Protein AF-A0A9Q3DIC1-F1 (afdb_monomer)

Solvent-accessible surface area (backbone atoms only — not comparable to full-atom values): 8023 Å² total; per-residue (Å²): 132,56,73,64,57,53,53,52,49,51,52,51,51,48,52,66,76,67,50,76,78,66,44,81,87,58,80,92,50,56,36,36,37,38,53,46,45,62,85,65,30,32,39,37,38,38,27,35,70,43,77,52,98,90,38,85,41,75,42,43,51,47,76,52,72,48,73,56,48,84,80,56,60,74,47,54,68,57,55,39,38,41,50,32,51,51,51,48,51,67,73,40,35,92,72,48,66,95,39,59,68,45,81,46,63,96,54,67,49,54,62,45,53,71,73,50,88,80,58,54,76,67,52,44,55,47,35,54,65,56,49,72,73,70,82,116

Foldseek 3Di:
DDPVVVVVVVVVVCCVVVPDDADDDDQAFAWEWEWAFDLFKTKIWIWTFDQDPNDTDIGTNDIDMDTDDPVRSPDDRLVRRLVSVLVCCVVCVVVQPVGHYDYDDPHCSNVVLLVDPDDDPVSVVSNVSVVNRVPD

Mean predicted aligned error: 5.24 Å

Nearest PDB structures (foldseek):
  8r0s-assembly1_A  TM=8.639E-01  e=2.640E-08  Cauliflower mosaic virus
  4ol8-assembly2_F  TM=6.981E-01  e=1.251E-05  Saccharomyces cerevisiae
  3idh-assembly1_A  TM=5.932E-01  e=1.589E-02  Homo sapiens
  3vey-assembly1_A  TM=5.907E-01  e=2.163E-02  Homo sapiens
  3qic-assembly1_A  TM=5.596E-01  e=1.405E-02  Homo sapiens

InterPro domains:
  IPR041373 Reverse transcriptase, RNase H-like domain [PF17917] (28-133)
  IPR043502 DNA/RNA polymerase superfamily [SSF56672] (2-134)

Sequence (136 aa):
MTQERIKAYEKIRKALTEAPLLLMPYWSSPFKLYIDACGDGLGEALHQVQIIDQEPTEGPICYILRQIKPTEARYGSSKMRCLCLVWALEKLHYYIDGSVFEVITDCNAVKSILNMNKPNRNMLRWKIAIQEYREK

Radius of gyration: 16.99 Å; Cα contacts (8 Å, |Δi|>4): 174; chains: 1; bounding box: 36×52×37 Å

Structure (mmCIF, N/CA/C/O backbone):
data_AF-A0A9Q3DIC1-F1
#
_entry.id   AF-A0A9Q3DIC1-F1
#
loop_
_atom_site.group_PDB
_atom_site.id
_atom_site.type_symbol
_atom_site.label_atom_id
_atom_site.label_alt_id
_atom_site.label_comp_id
_atom_site.label_asym_id
_atom_site.label_entity_id
_atom_site.label_seq_id
_atom_site.pdbx_PDB_ins_code
_atom_site.Cartn_x
_atom_site.Cartn_y
_atom_site.Cartn_z
_atom_site.occupancy
_atom_site.B_iso_or_equiv
_atom_site.auth_seq_id
_atom_site.auth_comp_id
_atom_site.auth_asym_id
_atom_site.auth_atom_id
_atom_site.pdbx_PDB_model_num
ATOM 1 N N . MET A 1 1 ? -1.889 32.877 10.053 1.00 59.50 1 MET A N 1
ATOM 2 C CA . MET A 1 1 ? -1.616 31.493 9.595 1.00 59.50 1 MET A CA 1
ATOM 3 C C . MET A 1 1 ? -0.697 30.862 10.636 1.00 59.50 1 MET A C 1
ATOM 5 O O . MET A 1 1 ? 0.294 31.495 10.962 1.00 59.50 1 MET A O 1
ATOM 9 N N . THR A 1 2 ? -1.056 29.738 11.265 1.00 92.50 2 THR A N 1
ATOM 10 C CA . THR A 1 2 ? -0.240 29.160 12.357 1.00 92.50 2 THR A CA 1
ATOM 11 C C . THR A 1 2 ? 1.057 28.547 11.818 1.00 92.50 2 THR A C 1
ATOM 13 O O . THR A 1 2 ? 1.089 28.087 10.675 1.00 92.50 2 THR A O 1
ATOM 16 N N . GLN A 1 3 ? 2.117 28.510 12.637 1.00 92.62 3 GLN A N 1
ATOM 17 C CA . GLN A 1 3 ? 3.428 27.949 12.264 1.00 92.62 3 GLN A CA 1
ATOM 18 C C . GLN A 1 3 ? 3.307 26.513 11.720 1.00 92.62 3 GLN A C 1
ATOM 20 O O . GLN A 1 3 ? 3.971 26.141 10.755 1.00 92.62 3 GLN A O 1
ATOM 25 N N . GLU A 1 4 ? 2.419 25.711 12.311 1.00 92.00 4 GLU A N 1
ATOM 26 C CA . GLU A 1 4 ? 2.144 24.330 11.898 1.00 92.00 4 GLU A CA 1
ATOM 27 C C . GLU A 1 4 ? 1.534 24.243 10.498 1.00 92.00 4 GLU A C 1
ATOM 29 O O . GLU A 1 4 ? 1.939 23.401 9.700 1.00 92.00 4 GLU A O 1
ATOM 34 N N . ARG A 1 5 ? 0.612 25.153 10.155 1.00 91.56 5 ARG A N 1
ATOM 35 C CA . ARG A 1 5 ? -0.010 25.196 8.823 1.00 91.56 5 ARG A CA 1
ATOM 36 C C . ARG A 1 5 ? 1.006 25.542 7.742 1.00 91.56 5 ARG A C 1
ATOM 38 O O . ARG A 1 5 ? 0.937 24.979 6.656 1.00 91.56 5 ARG A O 1
ATOM 45 N N . ILE A 1 6 ? 1.951 26.432 8.047 1.00 95.00 6 ILE A N 1
ATOM 46 C CA . ILE A 1 6 ? 3.038 26.787 7.125 1.00 95.00 6 ILE A CA 1
ATOM 47 C C . ILE A 1 6 ? 3.960 25.580 6.920 1.00 95.00 6 ILE A C 1
ATOM 49 O O . ILE A 1 6 ? 4.249 25.225 5.782 1.00 95.00 6 ILE A O 1
ATOM 53 N N . LYS A 1 7 ? 4.347 24.880 7.996 1.00 94.94 7 LYS A N 1
ATOM 54 C CA . LYS A 1 7 ? 5.153 23.649 7.893 1.00 94.94 7 LYS A CA 1
ATOM 55 C C . LYS A 1 7 ? 4.455 22.557 7.078 1.00 94.94 7 LYS A C 1
ATOM 57 O O . LYS A 1 7 ? 5.095 21.923 6.245 1.00 94.94 7 LYS A O 1
ATOM 62 N N . ALA A 1 8 ? 3.158 22.340 7.298 1.00 91.81 8 ALA A N 1
ATOM 63 C CA . ALA A 1 8 ? 2.380 21.362 6.541 1.00 91.81 8 ALA A CA 1
ATOM 64 C C . ALA A 1 8 ? 2.288 21.733 5.052 1.00 91.81 8 ALA A C 1
ATOM 66 O O . ALA A 1 8 ? 2.492 20.874 4.197 1.00 91.81 8 ALA A O 1
ATOM 67 N N . TYR A 1 9 ? 2.050 23.013 4.748 1.00 92.88 9 TYR A N 1
ATOM 68 C CA . TYR A 1 9 ? 2.037 23.526 3.378 1.00 92.88 9 TYR A CA 1
ATOM 69 C C . TYR A 1 9 ? 3.379 23.304 2.674 1.00 92.88 9 TYR A C 1
ATOM 71 O O . TYR A 1 9 ? 3.411 22.736 1.587 1.00 92.88 9 TYR A O 1
ATOM 79 N N . GLU A 1 10 ? 4.489 23.671 3.316 1.00 94.88 10 GLU A N 1
ATOM 80 C CA . GLU A 1 10 ? 5.831 23.483 2.755 1.00 94.88 10 GLU A CA 1
ATOM 81 C C . GLU A 1 10 ? 6.173 21.999 2.557 1.00 94.88 10 GLU A C 1
ATOM 83 O O . GLU A 1 10 ? 6.760 21.635 1.539 1.00 94.88 10 GLU A O 1
ATOM 88 N N . LYS A 1 11 ? 5.743 21.116 3.471 1.00 92.44 11 LYS A N 1
ATOM 89 C CA . LYS A 1 11 ? 5.921 19.663 3.319 1.00 92.44 11 LYS A CA 1
ATOM 90 C C . LYS A 1 11 ? 5.188 19.127 2.088 1.00 92.44 11 LYS A C 1
ATOM 92 O O . LYS A 1 11 ? 5.768 18.351 1.334 1.00 92.44 11 LYS A O 1
ATOM 97 N N . ILE A 1 12 ? 3.939 19.546 1.876 1.00 88.94 12 ILE A N 1
ATOM 98 C CA . ILE A 1 12 ? 3.151 19.144 0.702 1.00 88.94 12 ILE A CA 1
ATOM 99 C C . ILE A 1 12 ? 3.768 19.721 -0.570 1.00 88.94 12 ILE A C 1
ATOM 101 O O . ILE A 1 12 ? 3.936 18.991 -1.542 1.00 88.94 12 ILE A O 1
ATOM 105 N N . ARG A 1 13 ? 4.160 21.002 -0.555 1.00 92.56 13 ARG A N 1
ATOM 106 C CA . ARG A 1 13 ? 4.821 21.647 -1.695 1.00 92.56 13 ARG A CA 1
ATOM 107 C C . ARG A 1 13 ? 6.061 20.863 -2.107 1.00 92.56 13 ARG A C 1
ATOM 109 O O . ARG A 1 13 ? 6.178 20.507 -3.272 1.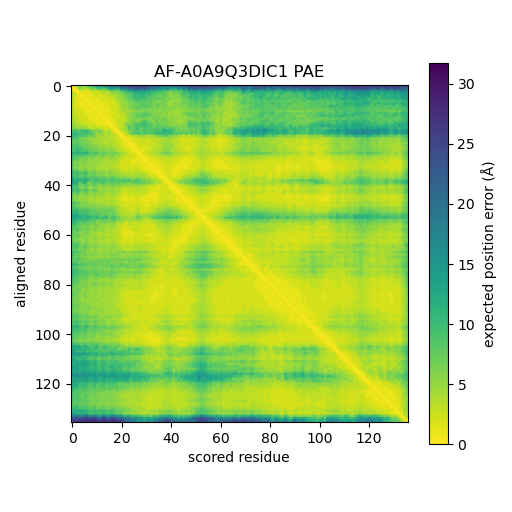00 92.56 13 ARG A O 1
ATOM 116 N N . LYS A 1 14 ? 6.929 20.546 -1.142 1.00 93.12 14 LYS A N 1
ATOM 117 C CA . LYS A 1 14 ? 8.147 19.767 -1.369 1.00 93.12 14 LYS A CA 1
ATOM 118 C C . LYS A 1 14 ? 7.837 18.383 -1.942 1.00 93.12 14 LYS A C 1
ATOM 120 O O . LYS A 1 14 ? 8.419 18.005 -2.949 1.00 93.12 14 LYS A O 1
ATOM 125 N N . ALA A 1 15 ? 6.881 17.665 -1.351 1.00 88.12 15 ALA A N 1
ATOM 126 C CA . ALA A 1 15 ? 6.479 16.343 -1.826 1.00 88.12 15 ALA A CA 1
ATOM 127 C C . ALA A 1 15 ? 5.934 16.361 -3.265 1.00 88.12 15 ALA A C 1
ATOM 129 O O . ALA A 1 15 ? 6.172 15.416 -4.001 1.00 88.12 15 ALA A O 1
ATOM 130 N N . LEU A 1 16 ? 5.231 17.425 -3.672 1.00 83.50 16 LEU A N 1
ATOM 131 C CA . LEU A 1 16 ? 4.716 17.576 -5.037 1.00 83.50 16 LEU A CA 1
ATOM 132 C C . LEU A 1 16 ? 5.804 17.964 -6.045 1.00 83.50 16 LEU A C 1
ATOM 134 O O . LEU A 1 16 ? 5.755 17.519 -7.186 1.00 83.50 16 LEU A O 1
ATOM 138 N N . THR A 1 17 ? 6.773 18.792 -5.646 1.00 89.06 17 THR A N 1
ATOM 139 C CA . THR A 1 17 ? 7.863 19.229 -6.537 1.00 89.06 17 THR A CA 1
ATOM 140 C C . THR A 1 17 ? 8.972 18.194 -6.684 1.00 89.06 17 THR A C 1
ATOM 142 O O . THR A 1 17 ? 9.662 18.186 -7.695 1.00 89.06 17 THR A O 1
ATOM 145 N N . GLU A 1 18 ? 9.153 17.340 -5.678 1.00 88.56 18 GLU A N 1
ATOM 146 C CA . GLU A 1 18 ? 10.170 16.280 -5.643 1.00 88.56 18 GLU A CA 1
ATOM 147 C C . GLU A 1 18 ? 9.550 14.886 -5.823 1.00 88.56 18 GLU A C 1
ATOM 149 O O . GLU A 1 18 ? 10.192 13.877 -5.530 1.00 88.56 18 GLU A O 1
ATOM 154 N N . ALA A 1 19 ? 8.288 14.815 -6.261 1.00 81.12 19 ALA A N 1
ATOM 155 C CA . ALA A 1 19 ? 7.606 13.547 -6.468 1.00 81.12 19 ALA A CA 1
ATOM 156 C C . ALA A 1 19 ? 8.376 12.696 -7.494 1.00 81.12 19 ALA A C 1
ATOM 158 O O . ALA A 1 19 ? 8.743 13.210 -8.557 1.00 81.12 19 ALA A O 1
ATOM 159 N N . PRO A 1 20 ? 8.614 11.401 -7.215 1.00 80.00 20 PRO A N 1
ATOM 160 C CA . PRO A 1 20 ? 9.207 10.512 -8.202 1.00 80.00 20 PRO A CA 1
ATOM 161 C C . PRO A 1 20 ? 8.285 10.393 -9.420 1.00 80.00 20 PRO A C 1
ATOM 163 O O . PRO A 1 20 ? 7.059 10.468 -9.299 1.00 80.00 20 PRO A O 1
ATOM 166 N N . LEU A 1 21 ? 8.876 10.183 -10.597 1.00 86.81 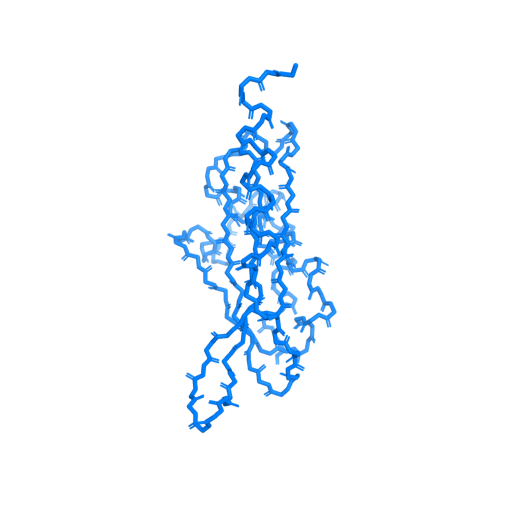21 LEU A N 1
ATOM 167 C CA . LEU A 1 21 ? 8.107 9.875 -11.800 1.00 86.81 21 LEU A CA 1
ATOM 168 C C . LEU A 1 21 ? 7.331 8.573 -11.584 1.00 86.81 21 LEU A C 1
ATOM 170 O O . LEU A 1 21 ? 7.902 7.562 -11.175 1.00 86.81 21 LEU A O 1
ATOM 174 N N . LEU A 1 22 ? 6.029 8.617 -11.862 1.00 92.38 22 LEU A N 1
ATOM 175 C CA . LEU A 1 22 ? 5.191 7.428 -11.831 1.00 92.38 22 LEU A CA 1
ATOM 176 C C . LEU A 1 22 ? 5.430 6.596 -13.089 1.00 92.38 22 LEU A C 1
ATOM 178 O O . LEU A 1 22 ? 5.482 7.128 -14.201 1.00 92.38 22 LEU A O 1
ATOM 182 N N . LEU A 1 23 ? 5.542 5.287 -12.906 1.00 92.88 23 LEU A N 1
ATOM 183 C CA . LEU A 1 23 ? 5.651 4.324 -13.988 1.00 92.88 23 LEU A CA 1
ATOM 184 C C . LEU A 1 23 ? 4.267 3.983 -14.543 1.00 92.88 23 LEU A C 1
ATOM 186 O O . LEU A 1 23 ? 3.282 3.875 -13.811 1.00 92.88 23 LEU A O 1
ATOM 190 N N . MET A 1 24 ? 4.204 3.762 -15.854 1.00 93.56 24 MET A N 1
ATOM 191 C CA . MET A 1 24 ? 3.021 3.195 -16.495 1.00 93.56 24 MET A CA 1
ATOM 192 C C . MET A 1 24 ? 2.930 1.700 -16.145 1.00 93.56 24 MET A C 1
ATOM 194 O O . MET A 1 24 ? 3.949 1.012 -16.220 1.00 93.56 24 MET A O 1
ATOM 198 N N . PRO A 1 25 ? 1.755 1.170 -15.767 1.00 94.12 25 PRO A N 1
ATOM 199 C CA . PRO A 1 25 ? 1.618 -0.238 -15.405 1.00 94.12 25 PRO A CA 1
ATOM 200 C C . PRO A 1 25 ? 1.832 -1.160 -16.615 1.00 94.12 25 PRO A C 1
ATOM 202 O O . PRO A 1 25 ? 1.229 -0.961 -17.671 1.00 94.12 25 PRO A O 1
ATOM 205 N N . TYR A 1 26 ? 2.625 -2.218 -16.435 1.00 93.50 26 TYR A N 1
ATOM 206 C CA . TYR A 1 26 ? 2.685 -3.352 -17.359 1.00 93.50 26 TYR A CA 1
ATOM 207 C C . TYR A 1 26 ? 1.873 -4.521 -16.808 1.00 93.50 26 TYR A C 1
ATOM 209 O O . TYR A 1 26 ? 2.280 -5.178 -15.856 1.00 93.50 26 TYR A O 1
ATOM 217 N N . TRP A 1 27 ? 0.743 -4.814 -17.440 1.00 91.19 27 TRP A N 1
ATOM 218 C CA . TRP A 1 27 ? -0.218 -5.831 -16.992 1.00 91.19 27 TRP A CA 1
ATOM 219 C C . TRP A 1 27 ? 0.323 -7.268 -16.984 1.00 91.19 27 TRP A C 1
ATOM 221 O O . TRP A 1 27 ? -0.201 -8.124 -16.285 1.00 91.19 27 TRP A O 1
ATOM 231 N N . SER A 1 28 ? 1.380 -7.543 -17.750 1.00 90.38 28 SER A N 1
ATOM 232 C CA . SER A 1 28 ? 2.037 -8.855 -17.800 1.00 90.38 28 SER A CA 1
ATOM 233 C C . SER A 1 28 ? 3.028 -9.097 -16.659 1.00 90.38 28 SER A C 1
ATOM 235 O O . SER A 1 28 ? 3.541 -10.206 -16.528 1.00 90.38 28 SER A O 1
ATOM 237 N N . SER A 1 29 ? 3.349 -8.066 -15.877 1.00 91.62 29 SER A N 1
ATOM 238 C CA . SER A 1 29 ? 4.368 -8.118 -14.829 1.00 91.62 29 SER A CA 1
ATOM 239 C C . SER A 1 29 ? 3.721 -8.024 -13.447 1.00 91.62 29 SER A C 1
ATOM 241 O O . SER A 1 29 ? 2.739 -7.300 -13.280 1.00 91.62 29 SER A O 1
ATOM 243 N N . PRO A 1 30 ? 4.268 -8.704 -12.426 1.00 94.44 30 PRO A N 1
ATOM 244 C CA . PRO A 1 30 ? 3.667 -8.698 -11.103 1.00 94.44 30 PRO A CA 1
ATOM 245 C C . PRO A 1 30 ? 3.770 -7.323 -10.435 1.00 94.44 30 PRO A C 1
ATOM 247 O O . PRO A 1 30 ? 4.783 -6.628 -10.566 1.00 94.44 30 PRO A O 1
ATOM 250 N N . PHE A 1 31 ? 2.740 -6.945 -9.683 1.00 96.44 31 PHE A N 1
ATOM 251 C CA . PHE A 1 31 ? 2.750 -5.734 -8.863 1.00 96.44 31 PHE A CA 1
ATOM 252 C C . PHE A 1 31 ? 3.289 -5.999 -7.453 1.00 96.44 31 PHE A C 1
ATOM 254 O O . PHE A 1 31 ? 3.237 -7.113 -6.932 1.00 96.44 31 PHE A O 1
ATOM 261 N N . LYS A 1 32 ? 3.761 -4.943 -6.797 1.00 97.00 32 LYS A N 1
ATOM 262 C CA . LYS A 1 32 ? 4.109 -4.922 -5.375 1.00 97.00 32 LYS A CA 1
ATOM 263 C C . LYS A 1 32 ? 3.229 -3.900 -4.673 1.00 97.00 32 LYS A C 1
ATOM 265 O O . LYS A 1 32 ? 3.311 -2.710 -4.958 1.00 97.00 32 LYS A O 1
ATOM 270 N N . LEU A 1 33 ? 2.376 -4.359 -3.770 1.00 96.56 33 LEU A N 1
ATOM 271 C CA . LEU A 1 33 ? 1.489 -3.513 -2.987 1.00 96.56 33 LEU A CA 1
ATOM 272 C C . LEU A 1 33 ? 2.078 -3.312 -1.590 1.00 96.56 33 LEU A C 1
ATOM 274 O O . LEU A 1 33 ? 1.978 -4.190 -0.732 1.00 96.56 33 LEU A O 1
ATOM 278 N N . TYR A 1 34 ? 2.670 -2.146 -1.356 1.00 96.44 34 TYR A N 1
ATOM 279 C CA . TYR A 1 34 ? 3.097 -1.724 -0.027 1.00 96.44 34 TYR A CA 1
ATOM 280 C C . TYR A 1 34 ? 1.907 -1.165 0.732 1.00 96.44 34 TYR A C 1
ATOM 282 O O . TYR A 1 34 ? 1.196 -0.305 0.213 1.00 96.44 34 TYR A O 1
ATOM 290 N N . ILE A 1 35 ? 1.717 -1.627 1.964 1.00 95.25 35 ILE A N 1
ATOM 291 C CA . ILE A 1 35 ? 0.644 -1.151 2.836 1.00 95.25 35 ILE A CA 1
ATOM 292 C C . ILE A 1 35 ? 1.201 -0.714 4.189 1.00 95.25 35 ILE A C 1
ATOM 294 O O . ILE A 1 35 ? 2.017 -1.416 4.795 1.00 95.25 35 ILE A O 1
ATOM 298 N N . ASP A 1 36 ? 0.710 0.415 4.689 1.00 93.56 36 ASP A N 1
ATOM 299 C CA . ASP A 1 36 ? 0.962 0.876 6.048 1.00 93.56 36 ASP A CA 1
ATOM 300 C C . ASP A 1 36 ? -0.269 1.574 6.644 1.00 93.56 36 ASP A C 1
ATOM 302 O O . ASP A 1 36 ? -1.067 2.226 5.968 1.00 93.56 36 ASP A O 1
ATOM 306 N N . ALA A 1 37 ? -0.433 1.426 7.953 1.00 92.75 37 ALA A N 1
ATOM 307 C CA . ALA A 1 37 ? -1.515 2.048 8.692 1.00 92.75 37 ALA A CA 1
ATOM 308 C C . ALA A 1 37 ? -1.022 2.554 10.043 1.00 92.75 37 ALA A C 1
ATOM 310 O O . ALA A 1 37 ? -0.480 1.797 10.859 1.00 92.75 37 ALA A O 1
ATOM 311 N N . CYS A 1 38 ? -1.309 3.823 10.311 1.00 89.75 38 CYS A N 1
ATOM 312 C CA . CYS A 1 38 ? -1.046 4.475 11.587 1.00 89.75 38 CYS A CA 1
ATOM 313 C C . CYS A 1 38 ? -2.363 4.888 12.263 1.00 89.75 38 CYS A C 1
ATOM 315 O O . CYS A 1 38 ? -3.432 4.480 11.832 1.00 89.75 38 CYS A O 1
ATOM 317 N N . GLY A 1 39 ? -2.308 5.655 13.356 1.00 86.69 39 GLY A N 1
ATOM 318 C CA . GLY A 1 39 ? -3.519 6.142 14.033 1.00 86.69 39 GLY A CA 1
ATOM 319 C C . GLY A 1 39 ? -4.290 7.209 13.245 1.00 86.69 39 GLY A C 1
ATOM 320 O O . GLY A 1 39 ? -5.487 7.380 13.465 1.00 86.69 39 GLY A O 1
ATOM 321 N N . ASP A 1 40 ? -3.623 7.883 12.306 1.00 87.06 40 ASP A N 1
ATOM 322 C CA . ASP A 1 40 ? -4.174 9.032 11.579 1.00 87.06 40 ASP A CA 1
ATOM 323 C C . ASP A 1 40 ? -4.683 8.667 10.176 1.00 87.06 40 ASP A C 1
ATOM 325 O O . ASP A 1 40 ? -5.601 9.301 9.642 1.00 87.06 40 ASP A O 1
ATOM 329 N N . GLY A 1 41 ? -4.097 7.640 9.558 1.00 92.44 41 GLY A N 1
ATOM 330 C CA . GLY A 1 41 ? -4.316 7.332 8.152 1.00 92.44 41 GLY A CA 1
ATOM 331 C C . GLY A 1 41 ? -3.963 5.903 7.761 1.00 92.44 41 GLY A C 1
ATOM 332 O O . GLY A 1 41 ? -3.207 5.207 8.440 1.00 92.44 41 GLY A O 1
ATOM 333 N N . LEU A 1 42 ? -4.534 5.497 6.632 1.00 94.62 42 LEU A N 1
ATOM 334 C CA . LEU A 1 42 ? -4.148 4.322 5.858 1.00 94.62 42 LEU A CA 1
ATOM 335 C C . LEU A 1 42 ? -3.405 4.829 4.622 1.00 94.62 42 LEU A C 1
ATOM 337 O O . LEU A 1 42 ? -3.841 5.826 4.030 1.00 94.62 42 LEU A O 1
ATOM 341 N N . GLY A 1 43 ? -2.302 4.186 4.262 1.00 94.25 43 GLY A N 1
ATOM 342 C CA . GLY A 1 43 ? -1.509 4.566 3.104 1.00 94.25 43 GLY A CA 1
ATOM 343 C C . GLY A 1 43 ? -0.944 3.353 2.389 1.00 94.25 43 GLY A C 1
ATOM 344 O O . GLY A 1 43 ? -0.472 2.404 3.014 1.00 94.25 43 GLY A O 1
ATOM 345 N N . GLU A 1 44 ? -0.974 3.409 1.065 1.00 95.50 44 GLU A N 1
ATOM 346 C CA . GLU A 1 44 ? -0.518 2.335 0.206 1.00 95.50 44 GLU A CA 1
ATOM 347 C C . GLU A 1 44 ? 0.196 2.881 -1.023 1.00 95.50 44 GLU A C 1
ATOM 349 O O . GLU A 1 44 ? -0.133 3.942 -1.567 1.00 95.50 44 GLU A O 1
ATOM 354 N N . ALA A 1 45 ? 1.175 2.110 -1.478 1.00 95.69 45 ALA A N 1
ATOM 355 C CA . ALA A 1 45 ? 1.915 2.381 -2.693 1.00 95.69 45 ALA A CA 1
ATOM 356 C C . ALA A 1 45 ? 1.904 1.132 -3.571 1.00 95.69 45 ALA A C 1
ATOM 358 O O . ALA A 1 45 ? 2.352 0.059 -3.160 1.00 95.69 45 ALA A O 1
ATOM 359 N N . LEU A 1 46 ? 1.379 1.277 -4.783 1.00 96.81 46 LEU A N 1
ATOM 360 C CA . LEU A 1 46 ? 1.440 0.251 -5.809 1.00 96.81 46 LEU A CA 1
ATOM 361 C C . LEU A 1 46 ? 2.700 0.478 -6.630 1.00 96.81 46 LEU A C 1
ATOM 363 O O . LEU A 1 46 ? 2.858 1.526 -7.253 1.00 96.81 46 LEU A O 1
ATOM 367 N N . HIS A 1 47 ? 3.597 -0.491 -6.606 1.00 97.00 47 HIS A N 1
ATOM 368 C CA . HIS A 1 47 ? 4.883 -0.475 -7.280 1.00 97.00 47 HIS A CA 1
ATOM 369 C C . HIS A 1 47 ? 4.962 -1.612 -8.294 1.00 97.00 47 HIS A C 1
ATOM 371 O O . HIS A 1 47 ? 4.205 -2.585 -8.239 1.00 97.00 47 HIS A O 1
ATOM 377 N N . GLN A 1 48 ? 5.922 -1.513 -9.203 1.00 96.19 48 GLN A N 1
ATOM 378 C CA . GLN A 1 48 ? 6.270 -2.592 -10.113 1.00 96.19 48 GLN A CA 1
ATOM 379 C C . GLN A 1 48 ? 7.760 -2.541 -10.436 1.00 96.19 48 GLN A C 1
ATOM 381 O O . GLN A 1 48 ? 8.362 -1.470 -10.480 1.00 96.19 48 GLN A O 1
ATOM 386 N N . VAL A 1 49 ? 8.350 -3.715 -10.653 1.00 95.88 49 VAL A N 1
ATOM 387 C CA . VAL A 1 49 ? 9.720 -3.833 -11.159 1.00 95.88 49 VAL A CA 1
ATOM 388 C C . VAL A 1 49 ? 9.663 -3.830 -12.682 1.00 95.88 49 VAL A C 1
ATOM 390 O O . VAL A 1 49 ? 8.985 -4.669 -13.277 1.00 95.88 49 VAL A O 1
ATOM 393 N N . GLN A 1 50 ? 10.352 -2.881 -13.307 1.00 93.94 50 GLN A N 1
ATOM 394 C CA . GLN A 1 50 ? 10.418 -2.715 -14.758 1.00 93.94 50 GLN A CA 1
ATOM 395 C C . GLN A 1 50 ? 11.877 -2.582 -15.199 1.00 93.94 50 GLN A C 1
ATOM 397 O O . GLN A 1 50 ? 12.726 -2.156 -14.421 1.00 93.94 50 GLN A O 1
ATOM 402 N N . ILE A 1 51 ? 12.179 -2.948 -16.445 1.00 93.12 51 ILE A N 1
ATOM 403 C CA . ILE A 1 51 ? 13.504 -2.703 -17.020 1.00 93.12 51 ILE A CA 1
ATOM 404 C C . ILE A 1 51 ? 13.545 -1.260 -17.520 1.00 93.12 51 ILE A C 1
ATOM 406 O O . ILE A 1 51 ? 12.840 -0.913 -18.467 1.00 93.12 51 ILE A O 1
ATOM 410 N N . ILE A 1 52 ? 14.369 -0.437 -16.881 1.00 89.69 52 ILE A N 1
ATOM 411 C CA . ILE A 1 52 ? 14.624 0.957 -17.256 1.00 89.69 52 ILE A CA 1
ATOM 412 C C . ILE A 1 52 ? 16.126 1.060 -17.495 1.00 89.69 52 ILE A C 1
ATOM 414 O O . ILE A 1 52 ? 16.905 0.606 -16.665 1.00 89.69 52 ILE A O 1
ATOM 418 N N . ASP A 1 53 ? 16.532 1.575 -18.655 1.00 91.12 53 ASP A N 1
ATOM 419 C CA . ASP A 1 53 ? 17.948 1.686 -19.037 1.00 91.12 53 ASP A CA 1
ATOM 420 C C . ASP A 1 53 ? 18.738 0.367 -18.893 1.00 91.12 53 ASP A C 1
ATOM 422 O O . ASP A 1 53 ? 19.903 0.358 -18.514 1.00 91.12 53 ASP A O 1
ATOM 426 N N . GLN A 1 54 ? 18.093 -0.758 -19.236 1.00 93.06 54 GLN A N 1
ATOM 427 C CA . GLN A 1 54 ? 18.624 -2.133 -19.145 1.00 93.06 54 GLN A CA 1
ATOM 428 C C . GLN A 1 54 ? 18.801 -2.689 -17.720 1.00 93.06 54 GLN A C 1
ATOM 430 O O . GLN A 1 54 ? 19.245 -3.824 -17.571 1.00 93.06 54 GLN A O 1
ATOM 435 N N . GLU A 1 55 ? 18.362 -1.965 -16.690 1.00 93.94 55 GLU A N 1
ATOM 436 C CA . GLU A 1 55 ? 18.453 -2.380 -15.287 1.00 93.94 55 GLU A CA 1
ATOM 437 C C . GLU A 1 55 ? 17.057 -2.609 -14.673 1.00 93.94 55 GLU A C 1
ATOM 439 O O . GLU A 1 55 ? 16.116 -1.848 -1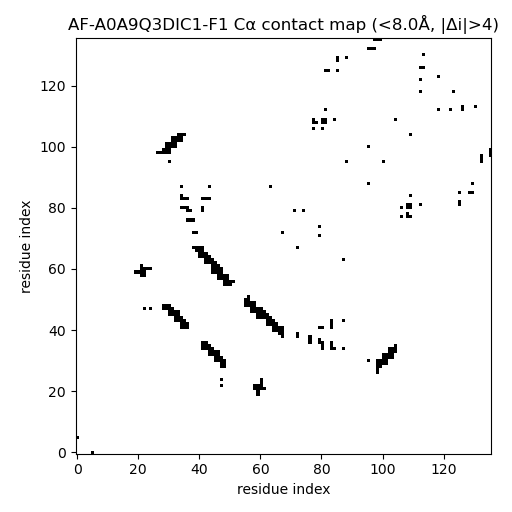4.940 1.00 93.94 55 GLU A O 1
ATOM 444 N N . PRO A 1 56 ? 16.874 -3.642 -13.827 1.00 94.12 56 PRO A N 1
ATOM 445 C CA . PRO A 1 56 ? 15.630 -3.854 -13.101 1.00 94.12 56 PRO A CA 1
ATOM 446 C C . PRO A 1 56 ? 15.456 -2.775 -12.030 1.00 94.12 56 PRO A C 1
ATOM 448 O 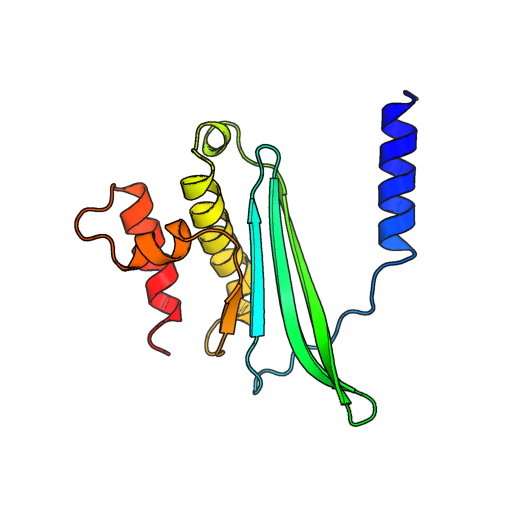O . PRO A 1 56 ? 16.111 -2.783 -10.989 1.00 94.12 56 PRO A O 1
ATOM 451 N N . THR A 1 57 ? 14.522 -1.865 -12.274 1.00 93.25 57 THR A N 1
ATOM 452 C CA . THR A 1 57 ? 14.210 -0.749 -11.385 1.00 93.25 57 THR A CA 1
ATOM 453 C C . THR A 1 57 ? 12.800 -0.9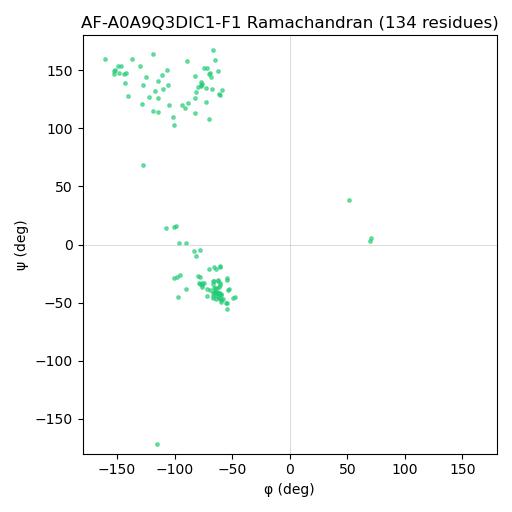12 -10.839 1.00 93.25 57 THR A C 1
ATOM 455 O O . THR A 1 57 ? 11.835 -1.069 -11.588 1.00 93.25 57 THR A O 1
ATOM 458 N N . GLU A 1 58 ? 12.664 -0.885 -9.515 1.00 94.88 58 GLU A N 1
ATOM 459 C CA . GLU A 1 58 ? 11.356 -0.791 -8.878 1.00 94.88 58 GLU A CA 1
ATOM 460 C C . GLU A 1 58 ? 10.910 0.667 -8.848 1.00 94.88 58 GLU A C 1
ATOM 462 O O . GLU A 1 58 ? 11.624 1.522 -8.324 1.00 94.88 58 GLU A O 1
ATOM 467 N N . GLY A 1 59 ? 9.720 0.946 -9.373 1.00 93.94 59 GLY A N 1
ATOM 468 C CA . GLY A 1 59 ? 9.151 2.284 -9.320 1.00 93.94 59 GLY A CA 1
ATOM 469 C C . GLY A 1 59 ? 7.667 2.296 -8.968 1.00 93.94 59 GLY A C 1
ATOM 470 O O . GLY A 1 59 ? 6.970 1.283 -9.107 1.00 93.94 59 GLY A O 1
ATOM 471 N N . PRO A 1 60 ? 7.179 3.448 -8.488 1.00 95.06 60 PRO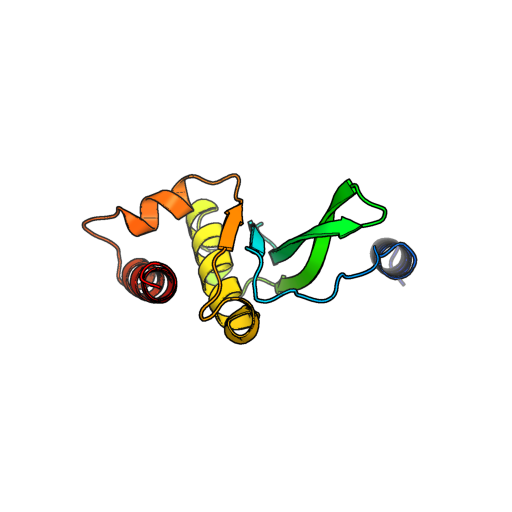 A N 1
ATOM 472 C CA . PRO A 1 60 ? 5.792 3.619 -8.101 1.00 95.06 60 PRO A CA 1
ATOM 473 C C . PRO A 1 60 ? 4.896 3.788 -9.323 1.00 95.06 60 PRO A C 1
ATOM 475 O O . PRO A 1 60 ? 5.206 4.545 -10.234 1.00 95.06 60 PRO A O 1
ATOM 478 N N . ILE A 1 61 ? 3.744 3.133 -9.313 1.00 95.38 61 ILE A N 1
ATOM 479 C CA . ILE A 1 61 ? 2.662 3.338 -10.283 1.00 95.38 61 ILE A CA 1
ATOM 480 C C . ILE A 1 61 ? 1.621 4.285 -9.700 1.00 95.38 61 ILE A C 1
ATOM 482 O O . ILE A 1 61 ? 1.139 5.194 -10.372 1.00 95.38 61 ILE A O 1
ATOM 486 N N . CYS A 1 62 ? 1.250 4.070 -8.438 1.00 94.75 62 CYS A N 1
ATOM 487 C CA . CYS A 1 62 ? 0.203 4.842 -7.789 1.00 94.75 62 CYS A CA 1
ATOM 488 C C . CYS A 1 62 ? 0.412 4.891 -6.276 1.00 94.75 62 CYS A C 1
ATOM 490 O O . CYS A 1 62 ? 0.848 3.914 -5.668 1.00 94.75 62 CYS A O 1
ATOM 492 N N . TYR A 1 63 ? 0.033 6.016 -5.675 1.00 93.75 63 TYR A N 1
ATOM 493 C CA . TYR A 1 63 ? -0.079 6.180 -4.232 1.00 93.75 63 TYR A CA 1
ATOM 494 C C . TYR A 1 63 ? -1.532 6.466 -3.879 1.00 93.75 63 TYR A C 1
ATOM 496 O O . TYR A 1 63 ? -2.155 7.353 -4.470 1.00 93.75 63 TYR A O 1
ATOM 504 N N . ILE A 1 64 ? -2.055 5.753 -2.890 1.00 95.12 64 ILE A N 1
ATOM 505 C CA . ILE A 1 64 ? -3.368 6.031 -2.316 1.00 95.12 64 ILE A CA 1
ATOM 506 C C . ILE A 1 64 ? -3.222 6.212 -0.810 1.00 95.12 64 ILE A C 1
ATOM 508 O O . ILE A 1 64 ? -2.370 5.613 -0.163 1.00 95.12 64 ILE A O 1
ATOM 512 N N . LEU A 1 65 ? -4.019 7.118 -0.255 1.00 93.75 65 LEU A N 1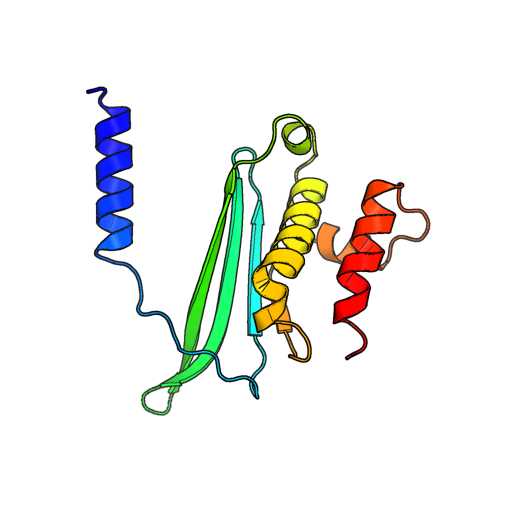
ATOM 513 C CA . LEU A 1 65 ? -4.067 7.350 1.180 1.00 93.75 65 LEU A CA 1
ATOM 514 C C . LEU A 1 65 ? -5.443 7.859 1.577 1.00 93.75 65 LEU A C 1
ATOM 516 O O . LEU A 1 65 ? -6.113 8.554 0.805 1.00 93.75 65 LEU A O 1
ATOM 520 N N . ARG A 1 66 ? -5.865 7.547 2.799 1.00 94.19 66 ARG A N 1
ATOM 521 C CA . ARG A 1 66 ? -7.051 8.164 3.395 1.00 94.19 66 ARG A CA 1
ATOM 522 C C . ARG A 1 66 ? -6.908 8.329 4.893 1.00 94.19 66 ARG A C 1
ATOM 524 O O . ARG A 1 66 ? -6.250 7.539 5.562 1.00 94.19 66 ARG A O 1
ATOM 531 N N . GLN A 1 67 ? -7.615 9.316 5.429 1.00 94.50 67 GLN A N 1
ATOM 532 C CA . GLN A 1 67 ? -7.788 9.440 6.869 1.00 94.50 67 GLN A CA 1
ATOM 533 C C . GLN A 1 67 ? -8.668 8.317 7.424 1.00 94.50 67 GLN A C 1
ATOM 535 O O . GLN A 1 67 ? -9.596 7.818 6.769 1.00 94.50 67 GLN A O 1
ATOM 540 N N . ILE A 1 68 ? -8.365 7.939 8.660 1.00 94.06 68 ILE A N 1
ATOM 541 C CA . ILE A 1 68 ? -9.104 6.924 9.404 1.00 94.06 68 ILE A CA 1
ATOM 542 C C . ILE A 1 68 ? -10.425 7.510 9.904 1.00 94.06 68 ILE A C 1
ATOM 544 O O . ILE A 1 68 ? -10.499 8.645 10.375 1.00 94.06 68 ILE A O 1
ATOM 548 N N . LYS A 1 69 ? -11.502 6.726 9.805 1.00 92.75 69 LYS A N 1
ATOM 549 C CA . LYS A 1 69 ? -12.812 7.127 10.333 1.00 92.75 69 LYS A CA 1
ATOM 550 C C . LYS A 1 69 ? -12.822 7.028 11.864 1.00 92.75 69 LYS A C 1
ATOM 552 O O . LYS A 1 69 ? -12.199 6.121 12.414 1.00 92.75 69 LYS A O 1
ATOM 557 N N . PRO A 1 70 ? -13.634 7.828 12.580 1.00 91.75 70 PRO A N 1
ATOM 558 C CA . PRO A 1 70 ? -13.725 7.752 14.045 1.00 91.75 70 PRO A CA 1
ATOM 559 C C . PRO A 1 70 ? -14.045 6.351 14.599 1.00 91.75 70 PRO A C 1
ATOM 561 O O . PRO A 1 70 ? -13.650 5.998 15.708 1.00 91.75 70 PRO A O 1
ATOM 564 N N . THR A 1 71 ? -14.758 5.527 13.828 1.00 90.56 71 THR A N 1
ATOM 565 C CA . THR A 1 71 ? -15.063 4.132 14.180 1.00 90.56 71 THR A CA 1
ATOM 566 C C . THR A 1 71 ? -13.873 3.192 13.990 1.00 90.56 71 THR A C 1
ATOM 568 O O . THR A 1 71 ? -13.720 2.234 14.747 1.00 90.56 71 THR A O 1
ATOM 571 N N . GLU A 1 72 ? -13.029 3.469 12.999 1.00 90.38 72 GLU A N 1
ATOM 572 C CA . GLU A 1 72 ? -11.820 2.716 12.664 1.00 90.38 72 GLU A CA 1
ATOM 573 C C . GLU A 1 72 ? -10.669 3.063 13.623 1.00 90.38 72 GLU A C 1
ATOM 575 O O . GLU A 1 72 ? -9.869 2.189 13.936 1.00 90.38 72 GLU A O 1
ATOM 580 N N . ALA A 1 73 ? -10.652 4.276 14.190 1.00 90.25 73 ALA A N 1
ATOM 581 C CA . ALA A 1 73 ? -9.657 4.723 15.175 1.00 90.25 73 ALA A CA 1
ATOM 582 C C . ALA A 1 73 ? -9.627 3.876 16.465 1.00 90.25 73 ALA A C 1
ATOM 584 O O . ALA A 1 73 ? -8.655 3.892 17.212 1.00 90.25 73 ALA A O 1
ATOM 585 N N . ARG A 1 74 ? -10.690 3.106 16.735 1.00 90.06 74 ARG A N 1
ATOM 586 C CA . ARG A 1 74 ? -10.764 2.169 17.871 1.00 90.06 74 ARG A CA 1
ATOM 587 C C . ARG A 1 74 ? -10.104 0.819 17.580 1.00 90.06 74 ARG A C 1
ATOM 589 O O . ARG A 1 74 ? -10.088 -0.059 18.442 1.00 90.06 74 ARG A O 1
ATOM 596 N N . TYR A 1 75 ? -9.649 0.586 16.352 1.00 89.44 75 TYR A N 1
ATOM 597 C CA . TYR A 1 75 ? -8.994 -0.659 15.981 1.00 89.44 75 TYR A CA 1
ATOM 598 C C . TYR A 1 75 ? -7.552 -0.679 16.487 1.00 89.44 75 TYR A C 1
ATOM 600 O O . TYR A 1 75 ? -6.831 0.304 16.401 1.00 89.44 75 TYR A O 1
ATOM 608 N N . GLY A 1 76 ? -7.111 -1.837 16.984 1.00 89.31 76 GLY A N 1
ATOM 609 C CA . GLY A 1 76 ? -5.693 -2.054 17.266 1.00 89.31 76 GLY A CA 1
ATOM 610 C C . GLY A 1 76 ? -4.854 -2.025 15.983 1.00 89.31 76 GLY A C 1
ATOM 611 O O . GLY A 1 76 ? -5.367 -2.298 14.894 1.00 89.31 76 GLY A O 1
ATOM 612 N N . SER A 1 77 ? -3.553 -1.766 16.120 1.00 88.44 77 SER A N 1
ATOM 613 C CA . SER A 1 77 ? -2.582 -1.634 15.016 1.00 88.44 77 SER A CA 1
ATOM 614 C C . SER A 1 77 ? -2.660 -2.757 13.975 1.00 88.44 77 SER A C 1
ATOM 616 O O . SER A 1 77 ? -2.719 -2.503 12.773 1.00 88.44 77 SER A O 1
ATOM 618 N N . SER A 1 78 ? -2.749 -4.006 14.431 1.00 88.50 78 SER A N 1
ATOM 619 C CA . SER A 1 78 ? -2.899 -5.192 13.579 1.00 88.50 78 SER A CA 1
ATOM 620 C C . SER A 1 78 ? -4.171 -5.164 12.729 1.00 88.50 78 SER A C 1
ATOM 622 O O . SER A 1 78 ? -4.158 -5.502 11.546 1.00 88.50 78 SER A O 1
ATOM 624 N N . LYS A 1 79 ? -5.286 -4.740 13.331 1.00 90.19 79 LYS A N 1
ATOM 625 C CA . LYS A 1 79 ? -6.587 -4.673 12.664 1.00 90.19 79 LYS A CA 1
ATOM 626 C C . LYS A 1 79 ? -6.650 -3.491 11.693 1.00 90.19 79 LYS A C 1
ATOM 628 O O . LYS A 1 79 ? -7.278 -3.625 10.647 1.00 90.19 79 LYS A O 1
ATOM 633 N N . MET A 1 80 ? -5.973 -2.383 12.002 1.00 92.19 80 MET A N 1
ATOM 634 C CA . MET A 1 80 ? -5.834 -1.244 11.086 1.00 92.19 80 MET A CA 1
ATOM 635 C C . MET A 1 80 ? -5.070 -1.622 9.815 1.00 92.19 80 MET A C 1
ATOM 637 O O . MET A 1 80 ? -5.527 -1.304 8.725 1.00 92.19 80 MET A O 1
ATOM 641 N N . ARG A 1 81 ? -3.986 -2.397 9.922 1.00 92.06 81 ARG A N 1
ATOM 642 C CA . ARG A 1 81 ? -3.258 -2.885 8.736 1.00 92.06 81 ARG A CA 1
ATOM 643 C C . ARG A 1 81 ? -4.065 -3.876 7.891 1.00 92.06 81 ARG A C 1
ATOM 645 O O . ARG A 1 81 ? -3.993 -3.844 6.670 1.00 92.06 81 ARG A O 1
ATOM 652 N N . CYS A 1 82 ? -4.900 -4.713 8.510 1.00 92.00 82 CYS A N 1
ATOM 653 C CA . CYS A 1 82 ? -5.835 -5.556 7.751 1.00 92.00 82 CYS A CA 1
ATOM 654 C C . CYS A 1 82 ? -6.886 -4.716 7.009 1.00 92.00 82 CYS A C 1
ATOM 656 O O . CYS A 1 82 ? -7.220 -5.010 5.866 1.00 92.00 82 CYS A O 1
ATOM 658 N N . LEU A 1 83 ? -7.406 -3.670 7.658 1.00 92.94 83 LEU A N 1
ATOM 659 C CA . LEU A 1 83 ? -8.334 -2.728 7.035 1.00 92.94 83 LEU A CA 1
ATOM 660 C C . LEU A 1 83 ? -7.681 -1.981 5.862 1.00 92.94 83 LEU A C 1
ATOM 662 O O . LEU A 1 83 ? -8.337 -1.797 4.843 1.00 92.94 83 LEU A O 1
ATOM 666 N N . CYS A 1 84 ? -6.421 -1.572 6.021 1.00 94.62 84 CYS A N 1
ATOM 667 C CA . CYS A 1 84 ? -5.585 -0.966 4.986 1.00 94.62 84 CYS A CA 1
ATOM 668 C C . CYS A 1 84 ? -5.526 -1.866 3.749 1.00 94.62 84 CYS A C 1
ATOM 670 O O . CYS A 1 84 ? -6.022 -1.471 2.703 1.00 94.62 84 CYS A O 1
ATOM 672 N N . LEU A 1 85 ? -5.123 -3.135 3.900 1.00 94.06 85 LEU A N 1
ATOM 673 C CA . LEU A 1 85 ? -5.119 -4.084 2.779 1.00 94.06 85 LEU A CA 1
ATOM 674 C C . LEU A 1 85 ? -6.481 -4.193 2.079 1.00 94.06 85 LEU A C 1
ATOM 676 O O . LEU A 1 85 ? -6.559 -4.098 0.860 1.00 94.06 85 LEU A O 1
ATOM 680 N N . VAL A 1 86 ? -7.562 -4.400 2.836 1.00 93.75 86 VAL A N 1
ATOM 681 C CA . VAL A 1 86 ? -8.905 -4.565 2.250 1.00 93.75 86 VAL A CA 1
ATOM 682 C C . VAL A 1 86 ? -9.325 -3.317 1.480 1.00 93.75 86 VAL A C 1
ATOM 684 O O . VAL A 1 86 ? -9.884 -3.420 0.391 1.00 93.75 86 VAL A O 1
ATOM 687 N N . TRP A 1 87 ? -9.051 -2.141 2.040 1.00 95.06 87 TRP A N 1
ATOM 688 C CA . TRP A 1 87 ? -9.351 -0.874 1.389 1.00 95.06 87 TRP A CA 1
ATOM 689 C C . TRP A 1 87 ? -8.512 -0.673 0.120 1.00 95.06 87 TRP A C 1
ATOM 691 O O . TRP A 1 87 ? -9.050 -0.245 -0.901 1.00 95.06 87 TRP A O 1
ATOM 701 N N . ALA A 1 88 ? -7.231 -1.034 0.163 1.00 95.44 88 ALA A N 1
ATOM 702 C CA . ALA A 1 88 ? -6.325 -0.966 -0.972 1.00 95.44 88 ALA A CA 1
ATOM 703 C C . ALA A 1 88 ? -6.785 -1.852 -2.130 1.00 95.44 88 ALA A C 1
ATOM 705 O O . ALA A 1 88 ? -6.852 -1.383 -3.261 1.00 95.44 88 ALA A O 1
ATOM 706 N N . LEU A 1 89 ? -7.174 -3.099 -1.842 1.00 94.31 89 LEU A N 1
ATOM 707 C CA . LEU A 1 89 ? -7.705 -4.029 -2.841 1.00 94.31 89 LEU A CA 1
ATOM 708 C C . LEU A 1 89 ? -8.988 -3.494 -3.486 1.00 94.31 89 LEU A C 1
ATOM 710 O O . LEU A 1 89 ? -9.136 -3.555 -4.700 1.00 94.31 89 LEU A O 1
ATOM 714 N N . GLU A 1 90 ? -9.891 -2.904 -2.697 1.00 94.38 90 GLU A N 1
ATOM 715 C CA . GLU A 1 90 ? -11.114 -2.285 -3.225 1.00 94.38 90 GLU A CA 1
ATOM 716 C C . GLU A 1 90 ? -10.800 -1.091 -4.145 1.00 94.38 90 GLU A C 1
ATOM 718 O O . GLU A 1 90 ? -11.429 -0.918 -5.189 1.00 94.38 90 GLU A O 1
ATOM 723 N N . LYS A 1 91 ? -9.828 -0.247 -3.777 1.00 95.75 91 LYS A N 1
ATOM 724 C CA . LYS A 1 91 ? -9.483 0.958 -4.550 1.00 95.75 91 LYS A CA 1
ATOM 725 C C . LYS A 1 91 ? -8.623 0.687 -5.770 1.00 95.75 91 LYS A C 1
ATOM 727 O O . LYS A 1 91 ? -8.780 1.377 -6.775 1.00 95.75 91 LYS A O 1
ATOM 732 N N . LEU A 1 92 ? -7.751 -0.304 -5.688 1.00 95.19 92 LEU A N 1
ATOM 733 C CA . LEU A 1 92 ? -6.847 -0.704 -6.758 1.00 95.19 92 LEU A CA 1
ATOM 734 C C . LEU A 1 92 ? -7.382 -1.908 -7.537 1.00 95.19 92 LEU A C 1
ATOM 736 O O . LEU A 1 92 ? -6.629 -2.508 -8.294 1.00 95.19 92 LEU A O 1
ATOM 740 N N . HIS A 1 93 ? -8.672 -2.237 -7.402 1.00 93.75 93 HIS A N 1
ATOM 741 C CA . HIS A 1 93 ? -9.302 -3.366 -8.090 1.00 93.75 93 HIS A CA 1
ATOM 742 C C . HIS A 1 93 ? -8.992 -3.375 -9.594 1.00 93.75 93 HIS A C 1
ATOM 744 O O . HIS A 1 93 ? -8.543 -4.382 -10.119 1.00 93.75 93 HIS A O 1
ATOM 750 N N . TYR A 1 94 ? -9.102 -2.225 -10.267 1.00 92.38 94 TYR A N 1
ATOM 751 C CA . TYR A 1 94 ? -8.799 -2.101 -11.700 1.00 92.38 94 TYR A CA 1
ATOM 752 C C . TYR A 1 94 ? -7.325 -2.331 -12.072 1.00 92.38 94 TYR A C 1
ATOM 754 O O . TYR A 1 94 ? -7.033 -2.569 -13.237 1.00 92.38 94 TYR A O 1
ATOM 762 N N . TYR A 1 95 ? -6.403 -2.223 -11.112 1.00 93.31 95 TYR A N 1
ATOM 763 C CA . TYR A 1 95 ? -4.989 -2.538 -11.318 1.00 93.31 95 TYR A CA 1
ATOM 764 C C . TYR A 1 95 ? -4.673 -4.002 -11.009 1.00 93.31 95 TYR A C 1
ATOM 766 O O . TYR A 1 95 ? -3.828 -4.605 -11.659 1.00 93.31 95 TYR A O 1
ATOM 774 N N . ILE A 1 96 ? -5.309 -4.542 -9.972 1.00 91.88 96 ILE A N 1
ATOM 775 C CA . ILE A 1 96 ? -4.905 -5.798 -9.343 1.00 91.88 96 ILE A CA 1
ATOM 776 C C . ILE A 1 96 ? -5.738 -6.983 -9.845 1.00 91.88 96 ILE A C 1
ATOM 778 O O . ILE A 1 96 ? -5.246 -8.110 -9.852 1.00 91.88 96 ILE A O 1
ATOM 782 N N . ASP A 1 97 ? -6.981 -6.764 -10.278 1.00 91.56 97 ASP A N 1
ATOM 783 C CA . ASP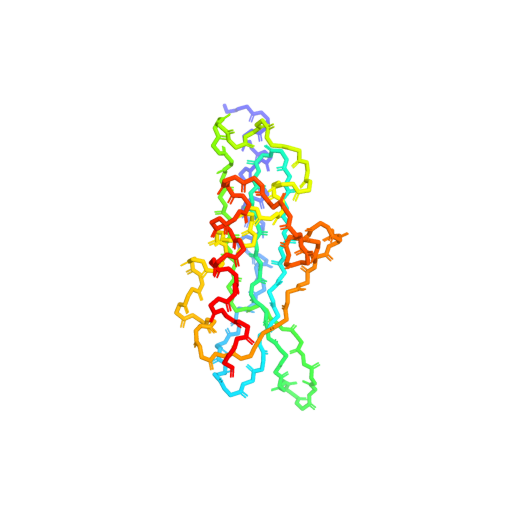 A 1 97 ? -7.824 -7.857 -10.758 1.00 91.56 97 ASP A CA 1
ATOM 784 C C . ASP A 1 97 ? -7.202 -8.551 -11.979 1.00 91.56 97 ASP A C 1
ATOM 786 O O . ASP A 1 97 ? -6.763 -7.914 -12.937 1.00 91.56 97 ASP A O 1
ATOM 790 N N . GLY A 1 98 ? -7.122 -9.880 -11.909 1.00 88.69 98 GLY A N 1
ATOM 791 C CA . GLY A 1 98 ? -6.483 -10.719 -12.926 1.00 88.69 98 GLY A CA 1
ATOM 792 C C . GLY A 1 98 ? -4.957 -10.595 -13.018 1.00 88.69 98 GLY A C 1
ATOM 793 O O . GLY A 1 98 ? -4.363 -11.237 -13.880 1.00 88.69 98 GLY A O 1
ATOM 794 N N . SER A 1 99 ? -4.321 -9.802 -12.152 1.00 90.62 99 SER A N 1
ATOM 795 C CA . SER A 1 99 ? -2.868 -9.621 -12.120 1.00 90.62 99 SER A CA 1
ATOM 796 C C . SER A 1 99 ? -2.247 -10.337 -10.923 1.00 90.62 99 SER A C 1
ATOM 798 O O . SER A 1 99 ? -2.848 -10.447 -9.856 1.00 90.62 99 SER A O 1
ATOM 800 N N . VAL A 1 100 ? -0.996 -10.775 -11.070 1.00 92.06 100 VAL A N 1
ATOM 801 C CA . VAL A 1 100 ? -0.215 -11.300 -9.942 1.00 92.06 100 VAL A CA 1
ATOM 802 C C . VAL A 1 100 ? 0.337 -10.127 -9.140 1.00 92.06 100 VAL A C 1
ATOM 804 O O . VAL A 1 100 ? 0.864 -9.169 -9.705 1.00 92.06 100 VAL A O 1
ATOM 807 N N . PHE A 1 101 ? 0.252 -10.190 -7.815 1.00 93.94 101 PHE A N 1
ATOM 808 C CA . PHE A 1 101 ? 0.832 -9.166 -6.956 1.00 93.94 101 PHE A CA 1
ATOM 809 C C . PHE A 1 101 ? 1.296 -9.731 -5.617 1.00 93.94 101 PHE A C 1
ATOM 811 O O . PHE A 1 101 ? 0.774 -10.726 -5.114 1.00 93.94 101 PHE A O 1
ATOM 818 N N . GLU A 1 102 ? 2.276 -9.058 -5.025 1.00 93.81 102 GLU A N 1
ATOM 819 C CA . GLU A 1 102 ? 2.775 -9.339 -3.685 1.00 93.81 102 GLU A CA 1
ATOM 820 C C . GLU A 1 102 ? 2.385 -8.205 -2.734 1.00 93.81 102 GLU A C 1
ATOM 822 O O . GLU A 1 102 ? 2.558 -7.031 -3.051 1.00 93.81 102 GLU A O 1
ATOM 827 N N . VAL A 1 103 ? 1.883 -8.550 -1.548 1.00 93.94 103 VAL A N 1
ATOM 828 C CA . VAL A 1 103 ? 1.602 -7.573 -0.488 1.00 93.94 103 VAL A CA 1
ATOM 829 C C . VAL A 1 103 ? 2.802 -7.478 0.445 1.00 93.94 103 VAL A C 1
ATOM 831 O O . VAL A 1 103 ? 3.153 -8.452 1.115 1.00 93.94 103 VAL A O 1
ATOM 834 N N . ILE A 1 104 ? 3.381 -6.284 0.548 1.00 94.75 104 ILE A N 1
ATOM 835 C CA . ILE A 1 104 ? 4.535 -5.994 1.396 1.00 94.75 104 ILE A CA 1
ATOM 836 C C . ILE A 1 104 ? 4.062 -5.214 2.623 1.00 94.75 104 ILE A C 1
ATOM 838 O O . ILE A 1 104 ? 3.484 -4.132 2.525 1.00 94.75 104 ILE A O 1
ATOM 842 N N . THR A 1 105 ? 4.292 -5.790 3.802 1.00 91.94 105 THR A N 1
ATOM 843 C CA . THR A 1 105 ? 3.897 -5.208 5.088 1.00 91.94 105 THR A CA 1
ATOM 844 C C . THR A 1 105 ? 4.816 -5.686 6.208 1.00 91.94 105 THR A C 1
ATOM 846 O O . THR A 1 105 ? 5.301 -6.818 6.190 1.00 91.94 105 THR A O 1
ATOM 849 N N . ASP A 1 106 ? 5.010 -4.838 7.216 1.00 88.69 106 ASP A N 1
ATOM 850 C CA . ASP A 1 106 ? 5.748 -5.138 8.448 1.00 88.69 106 ASP A CA 1
ATOM 851 C C . ASP A 1 106 ? 4.934 -5.980 9.453 1.00 88.69 106 ASP A C 1
ATOM 853 O O . ASP A 1 106 ? 5.439 -6.383 10.503 1.00 88.69 106 ASP A O 1
ATOM 857 N N . CYS A 1 107 ? 3.660 -6.258 9.157 1.00 86.44 107 CYS A N 1
ATOM 858 C CA . CYS A 1 107 ? 2.744 -6.856 10.116 1.00 86.44 107 CYS A CA 1
ATOM 859 C C . CYS A 1 107 ? 2.281 -8.258 9.742 1.00 86.44 107 CYS A C 1
ATOM 861 O O . CYS A 1 107 ? 1.450 -8.475 8.857 1.00 86.44 107 CYS A O 1
ATOM 863 N N . ASN A 1 108 ? 2.694 -9.215 10.569 1.00 85.50 108 ASN A N 1
ATOM 864 C CA . ASN A 1 108 ? 2.266 -10.606 10.463 1.00 85.50 108 ASN A CA 1
ATOM 865 C C . ASN A 1 108 ? 0.748 -10.802 10.617 1.00 85.50 108 ASN A C 1
ATOM 867 O O . ASN A 1 108 ? 0.224 -11.815 10.162 1.00 85.50 108 ASN A O 1
ATOM 871 N N . ALA A 1 109 ? 0.012 -9.851 11.207 1.00 81.25 109 ALA A N 1
ATOM 872 C CA . ALA A 1 109 ? -1.438 -9.978 11.374 1.00 81.25 109 ALA A CA 1
ATOM 873 C C . ALA A 1 109 ? -2.194 -10.068 10.040 1.00 81.25 109 ALA A C 1
ATOM 875 O O . ALA A 1 109 ? -3.220 -10.747 9.967 1.00 81.25 109 ALA A O 1
ATOM 876 N N . VAL A 1 110 ? -1.661 -9.438 8.988 1.00 85.69 110 VAL A N 1
ATOM 877 C CA . VAL A 1 110 ? -2.212 -9.520 7.630 1.00 85.69 110 VAL A CA 1
ATOM 878 C C . VAL A 1 110 ? -2.099 -10.947 7.091 1.00 85.69 110 VAL A C 1
ATOM 880 O O . VAL A 1 110 ? -3.038 -11.450 6.489 1.00 85.69 110 VAL A O 1
ATOM 883 N N . LYS A 1 111 ? -1.008 -11.662 7.390 1.00 86.38 111 LYS A N 1
ATOM 884 C CA . LYS A 1 111 ? -0.885 -13.094 7.064 1.00 86.38 111 LYS A CA 1
ATOM 885 C C . LYS A 1 111 ? -1.830 -13.940 7.924 1.00 86.38 111 LYS A C 1
ATOM 887 O O . LYS A 1 111 ? -2.465 -14.872 7.433 1.00 86.38 111 LYS A O 1
ATOM 892 N N . SER A 1 112 ? -1.979 -13.589 9.201 1.00 85.25 112 SER A N 1
ATOM 893 C CA . SER A 1 112 ? -2.826 -14.327 10.144 1.00 85.25 112 SER A CA 1
ATOM 894 C C . SER A 1 112 ? -4.318 -14.283 9.806 1.00 85.25 112 SER A C 1
ATOM 896 O O . SER A 1 112 ? -5.008 -15.263 10.083 1.00 85.25 112 SER A O 1
ATOM 898 N N . ILE A 1 113 ? -4.839 -13.201 9.204 1.00 86.25 113 ILE A N 1
ATOM 899 C CA . ILE A 1 113 ? -6.274 -13.109 8.862 1.00 86.25 113 ILE A CA 1
ATOM 900 C C . ILE A 1 113 ? -6.708 -14.210 7.883 1.00 86.25 113 ILE A C 1
ATOM 902 O O . ILE A 1 113 ? -7.818 -14.734 7.991 1.00 86.25 113 ILE A O 1
ATOM 906 N N . LEU A 1 114 ? -5.807 -14.620 6.986 1.00 81.38 114 LEU A N 1
ATOM 907 C CA . LEU A 1 114 ? -6.048 -15.663 5.991 1.00 81.38 114 LEU A CA 1
ATOM 908 C C . LEU A 1 114 ? -6.115 -17.054 6.629 1.00 81.38 114 LEU A C 1
ATOM 910 O O . LEU A 1 114 ? -6.979 -17.860 6.283 1.00 81.38 114 LEU A O 1
ATOM 914 N N . ASN A 1 115 ? -5.262 -17.302 7.622 1.00 85.19 115 ASN A N 1
ATOM 915 C CA . ASN A 1 115 ? -5.154 -18.594 8.304 1.00 85.19 115 ASN A CA 1
ATOM 916 C C . ASN A 1 115 ? -6.076 -18.712 9.528 1.00 85.19 115 ASN A C 1
ATOM 918 O O . ASN A 1 115 ? -6.072 -19.723 10.227 1.00 85.19 115 ASN A O 1
ATOM 922 N N . MET A 1 116 ? -6.871 -17.681 9.821 1.00 83.75 116 MET A N 1
ATOM 923 C CA . MET A 1 116 ? -7.723 -17.667 11.004 1.00 83.75 116 MET A CA 1
ATOM 924 C C . MET A 1 116 ? -8.918 -18.620 10.835 1.00 83.75 116 MET A C 1
ATOM 926 O O . MET A 1 116 ? -9.720 -18.464 9.908 1.00 83.75 116 MET A O 1
ATOM 930 N N . ASN A 1 117 ? -9.050 -19.575 11.765 1.00 82.00 117 ASN A N 1
ATOM 931 C CA . ASN A 1 117 ? -10.128 -20.576 11.784 1.00 82.00 117 ASN A CA 1
ATOM 932 C C . ASN A 1 117 ? -11.460 -20.025 12.312 1.00 82.00 117 ASN A C 1
ATOM 934 O O . ASN A 1 117 ? -12.523 -20.430 11.856 1.00 82.00 117 ASN A O 1
ATOM 938 N N . LYS A 1 118 ? -11.416 -19.099 13.279 1.00 86.38 118 LYS A N 1
ATOM 939 C CA . LYS A 1 118 ? -12.607 -18.495 13.903 1.00 86.38 118 LYS A CA 1
ATOM 940 C C . LYS A 1 118 ? -12.536 -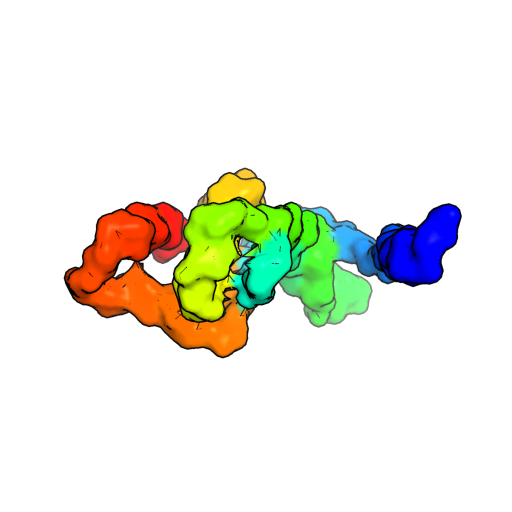16.962 13.865 1.00 86.38 118 LYS A C 1
ATOM 942 O O . LYS A 1 118 ? -12.336 -16.336 14.906 1.00 86.38 118 LYS A O 1
ATOM 947 N N . PRO A 1 119 ? -12.636 -16.339 12.677 1.00 86.31 119 PRO A N 1
ATOM 948 C CA . PRO A 1 119 ? -12.633 -14.888 12.565 1.00 86.31 119 PRO A CA 1
ATOM 949 C C . PRO A 1 119 ? -13.927 -14.284 13.126 1.00 86.31 119 PRO A C 1
ATOM 951 O O . PRO A 1 119 ? -15.011 -14.853 12.997 1.00 86.31 119 PRO A O 1
ATOM 954 N N . ASN A 1 120 ? -13.832 -13.089 13.715 1.00 87.25 120 ASN A N 1
ATOM 955 C CA . ASN A 1 120 ? -15.025 -12.297 14.022 1.00 87.25 120 ASN A CA 1
ATOM 956 C C . ASN A 1 120 ? -15.723 -11.839 12.724 1.00 87.25 120 ASN A C 1
ATOM 958 O O . ASN A 1 120 ? -15.142 -11.891 11.641 1.00 87.25 120 ASN A O 1
ATOM 962 N N . ARG A 1 121 ? -16.957 -11.329 12.826 1.00 88.50 121 ARG A N 1
ATOM 963 C CA . ARG A 1 121 ? -17.772 -10.949 11.655 1.00 88.50 121 ARG A CA 1
ATOM 964 C C . ARG A 1 121 ? -17.063 -9.990 10.687 1.00 88.50 121 ARG A C 1
ATOM 966 O O . ARG A 1 121 ? -17.194 -10.151 9.478 1.00 88.50 121 ARG A O 1
ATOM 973 N N . ASN A 1 122 ? -16.306 -9.014 11.195 1.00 86.00 122 ASN A N 1
ATOM 974 C CA . ASN A 1 122 ? -15.585 -8.063 10.340 1.00 86.00 122 ASN A CA 1
ATOM 975 C C . ASN A 1 122 ? -14.397 -8.735 9.644 1.00 86.00 122 ASN A C 1
ATOM 977 O O . ASN A 1 122 ? -14.223 -8.571 8.443 1.00 86.00 122 ASN A O 1
ATOM 981 N N . MET A 1 123 ? -13.620 -9.530 10.380 1.00 88.44 123 MET A N 1
ATOM 982 C CA . MET A 1 123 ? -12.475 -10.258 9.836 1.00 88.44 123 MET A CA 1
ATOM 983 C C . MET A 1 123 ? -12.901 -11.332 8.836 1.00 88.44 123 MET A C 1
ATOM 985 O O . MET A 1 123 ? -12.178 -11.565 7.879 1.00 88.44 123 MET A O 1
ATOM 989 N N . LEU A 1 124 ? -14.078 -11.942 9.007 1.00 91.50 124 LEU A N 1
ATOM 990 C CA . LEU A 1 124 ? -14.632 -12.881 8.033 1.00 91.50 124 LEU A CA 1
ATOM 991 C C . LEU A 1 124 ? -14.927 -12.183 6.701 1.00 91.50 124 LEU A C 1
ATOM 993 O O . LEU A 1 124 ? -14.520 -12.674 5.655 1.00 91.50 124 LEU A O 1
ATOM 997 N N . ARG A 1 125 ? -15.572 -11.007 6.737 1.00 91.31 125 ARG A N 1
ATOM 998 C CA . ARG A 1 125 ? -15.828 -10.202 5.528 1.00 91.31 125 ARG A CA 1
ATOM 999 C C . ARG A 1 125 ? -14.530 -9.807 4.826 1.00 91.31 125 ARG A C 1
ATOM 1001 O O . ARG A 1 125 ? -14.449 -9.880 3.609 1.00 91.31 125 ARG A O 1
ATOM 1008 N N . TRP A 1 126 ? -13.522 -9.411 5.597 1.00 92.19 126 TRP A N 1
ATOM 1009 C CA . TRP A 1 126 ? -12.205 -9.053 5.073 1.00 92.19 126 TRP A CA 1
ATOM 1010 C C . TRP A 1 126 ? -11.468 -10.249 4.481 1.00 92.19 126 TRP A C 1
ATOM 1012 O O . TRP A 1 126 ? -10.894 -10.135 3.408 1.00 92.19 126 TRP A O 1
ATOM 1022 N N . LYS A 1 127 ? -11.530 -11.408 5.141 1.00 91.31 127 LYS A N 1
ATOM 1023 C CA . LYS A 1 127 ? -10.957 -12.654 4.631 1.00 91.31 127 LYS A CA 1
ATOM 1024 C C . LYS A 1 127 ? -11.555 -13.018 3.272 1.00 91.31 127 LYS A C 1
ATOM 1026 O O . LYS A 1 127 ? -10.791 -13.296 2.361 1.00 91.31 127 LYS A O 1
ATOM 1031 N N . ILE A 1 128 ? -12.882 -12.950 3.134 1.00 90.44 128 ILE A N 1
ATOM 1032 C CA . ILE A 1 128 ? -13.575 -13.211 1.862 1.00 90.44 128 ILE A CA 1
ATOM 1033 C C . ILE A 1 128 ? -13.098 -12.235 0.777 1.00 90.44 128 ILE A C 1
ATOM 1035 O O . ILE A 1 128 ? -12.730 -12.672 -0.305 1.00 90.44 128 ILE A O 1
ATOM 1039 N N . ALA A 1 129 ? -13.029 -10.935 1.089 1.00 91.06 129 ALA A N 1
ATOM 1040 C CA . ALA A 1 129 ? -12.571 -9.921 0.138 1.00 91.06 129 ALA A CA 1
ATOM 1041 C C . ALA A 1 129 ? -11.120 -10.141 -0.324 1.00 91.06 129 ALA A C 1
ATOM 1043 O O . ALA A 1 129 ? -10.801 -9.904 -1.479 1.00 91.06 129 ALA A O 1
ATOM 1044 N N . ILE A 1 130 ? -10.232 -10.608 0.561 1.00 90.31 130 ILE A N 1
ATOM 1045 C CA . ILE A 1 130 ? -8.838 -10.900 0.192 1.00 90.31 130 ILE A CA 1
ATOM 1046 C C . ILE A 1 130 ? -8.741 -12.217 -0.598 1.00 90.31 130 ILE A C 1
ATOM 1048 O O . ILE A 1 130 ? -7.910 -12.332 -1.494 1.00 90.31 130 ILE A O 1
ATOM 1052 N N . GLN A 1 131 ? -9.575 -13.215 -0.284 1.00 89.00 131 GLN A N 1
ATOM 1053 C CA . GLN A 1 131 ? -9.560 -14.520 -0.957 1.00 89.00 131 GLN A CA 1
ATOM 1054 C C . GLN A 1 131 ? -9.886 -14.431 -2.451 1.00 89.00 131 GLN A C 1
ATOM 1056 O O . GLN A 1 131 ? -9.322 -15.205 -3.218 1.00 89.00 131 GLN A O 1
ATOM 1061 N N . GLU A 1 132 ? -10.713 -13.469 -2.864 1.00 87.50 132 GLU A N 1
ATOM 1062 C CA . GLU A 1 132 ? -11.050 -13.219 -4.274 1.00 87.50 132 GLU A CA 1
ATOM 1063 C C . GLU A 1 132 ? -9.814 -13.013 -5.168 1.00 87.50 132 GLU A C 1
ATOM 1065 O O . GLU A 1 132 ? -9.814 -13.401 -6.333 1.00 87.50 132 GLU A O 1
ATOM 1070 N N . TYR A 1 133 ? -8.734 -12.471 -4.603 1.00 86.62 133 TYR A N 1
ATOM 1071 C CA . TYR A 1 133 ? -7.500 -12.153 -5.322 1.00 86.62 133 TYR A CA 1
ATOM 1072 C C . TYR A 1 133 ? -6.422 -13.242 -5.225 1.00 86.62 133 TYR A C 1
ATOM 1074 O O . TYR A 1 133 ? -5.321 -13.057 -5.731 1.00 86.62 133 TYR A O 1
ATOM 1082 N N . ARG A 1 134 ? -6.691 -14.360 -4.536 1.00 74.25 134 ARG A N 1
ATOM 1083 C CA . ARG A 1 134 ? -5.703 -15.431 -4.306 1.00 74.25 134 ARG A CA 1
ATOM 1084 C C . ARG A 1 134 ? -5.792 -16.574 -5.320 1.00 74.25 134 ARG A C 1
ATOM 1086 O O . ARG A 1 134 ? -4.818 -17.297 -5.492 1.00 74.25 134 ARG A O 1
ATOM 1093 N N . GLU A 1 135 ? -6.965 -16.788 -5.908 1.00 54.19 135 GLU A N 1
ATOM 1094 C CA . GLU A 1 135 ? -7.282 -17.980 -6.712 1.00 54.19 135 GLU A CA 1
ATOM 1095 C C . GLU A 1 135 ? -7.207 -17.742 -8.232 1.00 54.19 135 GLU A C 1
ATOM 1097 O O . GLU A 1 135 ? -7.698 -18.565 -9.004 1.00 54.19 135 GLU A O 1
ATOM 1102 N N . LYS A 1 136 ? -6.589 -16.638 -8.664 1.00 48.25 136 LYS A N 1
ATOM 1103 C CA . LYS A 1 136 ? -6.333 -16.309 -10.073 1.00 48.25 136 LYS A CA 1
ATOM 1104 C C . LYS A 1 136 ? -4.830 -16.260 -10.321 1.00 48.25 136 LYS A C 1
ATOM 1106 O O . LYS A 1 136 ? -4.414 -16.757 -11.388 1.00 48.25 136 LYS A O 1
#

Secondary structure (DSSP, 8-state):
--HHHHHHHHHHHHHHHSPPPPPPP-TTS-EEEEEEE-SSEEEEEEEEEEEETTEEEEEEEEEEEEEPPTTGGGS-HHHHHHHHHHHHHHHSHHHHTTS-EEEE-S-HHHHHHHH-SS--HHHHHHHHHHHTTT--

Organism: NCBI:txid1389203

pLDDT: mean 90.46, std 6.79, range [48.25, 97.0]